Protein AF-A0A328NZY4-F1 (afdb_monomer)

Radius of gyration: 19.34 Å; Cα contacts (8 Å, |Δi|>4): 74; chains: 1; bounding box: 44×26×62 Å

Solvent-accessible surface area (backbone atoms only — not comparable to full-atom values): 6368 Å² total; per-residue (Å²): 131,58,70,69,56,56,51,52,51,55,49,60,72,43,40,68,60,54,51,50,30,53,52,30,41,51,50,15,64,71,37,36,88,82,40,49,67,31,17,49,35,23,33,50,19,21,50,52,44,50,51,48,53,51,52,52,48,45,42,65,72,50,48,48,54,50,47,60,74,65,62,80,60,56,75,67,56,52,51,52,52,51,49,55,51,50,52,54,49,52,52,51,46,50,51,21,50,50,33,41,55,46,18,55,57,59,48,65,75,58,74,72,78,73,81,75,88,125

Nearest PDB structures (foldseek):
  8v8i-assembly1_B  TM=3.513E-01  e=7.727E+00  Homo sapiens

Mean predicted aligned error: 9.44 Å

Foldseek 3Di:
DDLVVVVVVLCVVCVVVLVQLVVLLVVLVVCCVPQVVLSVLSPVLSVLSVVLSVVLCCCVSPVLVVCVVVVPDDPVVSVVVVVVSVVVSVVSNVVSVVSNVVSVVSVVVDDDPPPPDD

pLDDT: mean 77.13, std 8.56, range [43.5, 87.12]

Secondary structure (DSSP, 8-state):
--HHHHHHHHHHHHHHHHHHHHHHHHHHHHHTTT-HHHHHHHHHHHHHHHHHHHHHHHIIIIIHHHHHHTT-S-HHHHHHHHHHHHHHHHHHHHHHHHHHHHHHHHHHTS-PPP----

Sequence (118 aa):
MDASMQILYGLLANAPQMTAAIIGVVLAAVFWRRMPGPALLLLLGSIIEMLVLLASGWYHFVYLPAAVQAREQTTIELARHAAVVGVATSVLQGIAFGMLVWAVVAGRGRQLPAVAGR

Structure (mmCIF, N/CA/C/O backbone):
data_AF-A0A328NZY4-F1
#
_entry.id   AF-A0A328NZY4-F1
#
loop_
_atom_site.group_PDB
_atom_site.id
_atom_site.type_symbol
_atom_site.label_atom_id
_atom_site.label_alt_id
_atom_site.label_comp_id
_atom_site.label_asym_id
_atom_site.label_entity_id
_atom_site.label_seq_id
_atom_site.pdbx_PDB_ins_code
_atom_site.Cartn_x
_atom_site.Cartn_y
_atom_site.Cartn_z
_atom_site.occupancy
_atom_site.B_iso_or_equiv
_atom_site.auth_seq_id
_atom_site.auth_comp_id
_atom_site.auth_asym_id
_atom_site.auth_atom_id
_atom_site.pdbx_PDB_model_num
ATOM 1 N N . MET A 1 1 ? 4.572 14.672 -21.425 1.00 54.16 1 MET A N 1
ATOM 2 C CA . MET A 1 1 ? 3.982 14.765 -20.074 1.00 54.16 1 MET A CA 1
ATOM 3 C C . MET A 1 1 ? 5.137 15.003 -19.131 1.00 54.16 1 MET A C 1
ATOM 5 O O . MET A 1 1 ? 6.023 14.158 -19.092 1.00 54.16 1 MET A O 1
ATOM 9 N N . ASP A 1 2 ? 5.184 16.156 -18.472 1.00 71.19 2 ASP A N 1
ATOM 10 C CA . ASP A 1 2 ? 6.281 16.473 -17.556 1.00 71.19 2 ASP A CA 1
ATOM 11 C C . ASP A 1 2 ? 6.247 15.524 -16.352 1.00 71.19 2 ASP A C 1
ATOM 13 O O . ASP A 1 2 ? 5.169 15.158 -15.875 1.00 71.19 2 ASP A O 1
ATOM 17 N N . ALA A 1 3 ? 7.417 15.098 -15.867 1.00 68.88 3 ALA A N 1
ATOM 18 C CA . ALA A 1 3 ? 7.536 14.149 -14.754 1.00 68.88 3 ALA A CA 1
ATOM 19 C C . ALA A 1 3 ? 6.781 14.622 -13.496 1.00 68.88 3 ALA A C 1
ATOM 21 O O . ALA A 1 3 ? 6.173 13.822 -12.786 1.00 68.88 3 ALA A O 1
ATOM 22 N N . SER A 1 4 ? 6.735 15.938 -13.272 1.00 71.75 4 SER A N 1
ATOM 23 C CA . SER A 1 4 ? 5.946 16.583 -12.218 1.00 71.75 4 SER A CA 1
ATOM 24 C C . SER A 1 4 ? 4.445 16.303 -12.342 1.00 71.75 4 SER A C 1
ATOM 26 O O . SER A 1 4 ? 3.787 16.038 -11.339 1.00 71.75 4 SER A O 1
ATOM 28 N N . MET A 1 5 ? 3.904 16.294 -13.562 1.00 76.00 5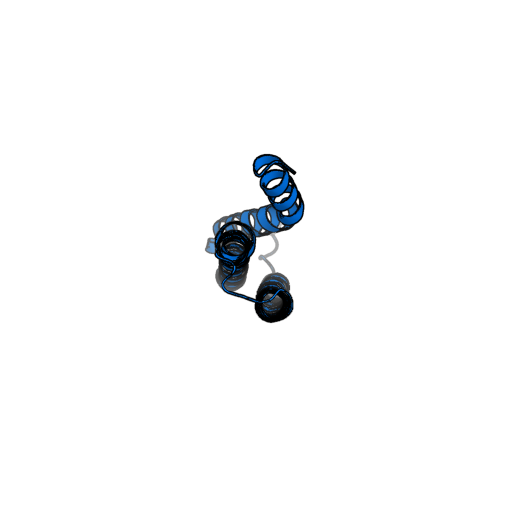 MET A N 1
ATOM 29 C CA . MET A 1 5 ? 2.490 16.031 -13.828 1.00 76.00 5 MET A CA 1
ATOM 30 C C . MET A 1 5 ? 2.140 14.562 -13.551 1.00 76.00 5 MET A C 1
ATOM 32 O O . MET A 1 5 ? 1.113 14.283 -12.939 1.00 76.00 5 MET A O 1
ATOM 36 N N . GLN A 1 6 ? 3.005 13.615 -13.941 1.00 72.56 6 GLN A N 1
ATOM 37 C CA . GLN A 1 6 ? 2.816 12.186 -13.637 1.00 72.56 6 GLN A CA 1
ATOM 38 C C . GLN A 1 6 ? 2.831 11.905 -12.133 1.00 72.56 6 GLN A C 1
ATOM 40 O O . GLN A 1 6 ? 1.981 11.162 -11.642 1.00 72.56 6 GLN A O 1
ATOM 45 N N . ILE A 1 7 ? 3.759 12.526 -11.402 1.00 73.44 7 ILE A N 1
ATOM 46 C CA . ILE A 1 7 ? 3.833 12.414 -9.943 1.00 73.44 7 ILE A CA 1
ATOM 47 C C . ILE A 1 7 ? 2.562 12.989 -9.309 1.00 73.44 7 ILE A C 1
ATOM 49 O O . ILE A 1 7 ? 1.950 12.325 -8.476 1.00 73.44 7 ILE A O 1
ATOM 53 N N . LEU A 1 8 ? 2.114 14.173 -9.744 1.00 78.00 8 LEU A N 1
ATOM 54 C CA . LEU A 1 8 ? 0.906 14.812 -9.217 1.00 78.00 8 LEU A CA 1
ATOM 55 C C . LEU A 1 8 ? -0.343 13.943 -9.432 1.00 78.00 8 LEU A C 1
ATOM 57 O O . LEU A 1 8 ? -1.117 13.747 -8.497 1.00 78.00 8 LEU A O 1
ATOM 61 N N . TYR A 1 9 ? -0.518 13.380 -10.6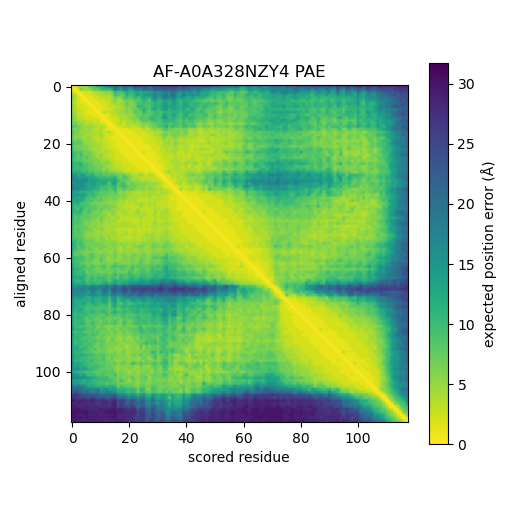32 1.00 80.38 9 TYR A N 1
ATOM 62 C CA . TYR A 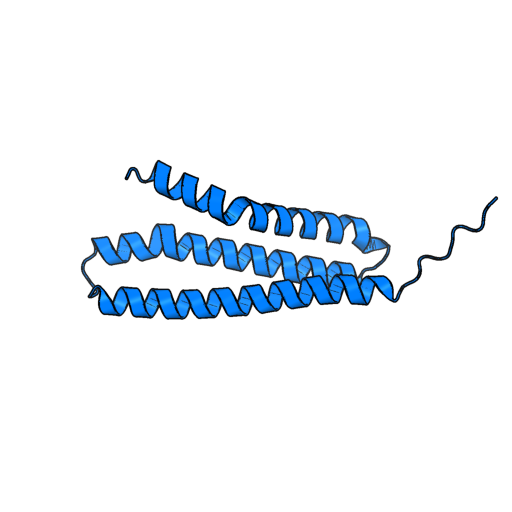1 9 ? -1.643 12.489 -10.930 1.00 80.38 9 TYR A CA 1
ATOM 63 C C . TYR A 1 9 ? -1.590 11.190 -10.129 1.00 80.38 9 TYR A C 1
ATOM 65 O O . TYR A 1 9 ? -2.625 10.745 -9.639 1.00 80.38 9 TYR A O 1
ATOM 73 N N . GLY A 1 10 ? -0.411 10.591 -9.947 1.00 72.00 10 GLY A N 1
ATOM 74 C CA . GLY A 1 10 ? -0.298 9.385 -9.130 1.00 72.00 10 GLY A CA 1
ATOM 75 C C . GLY A 1 10 ? -0.479 9.642 -7.636 1.00 72.00 10 GLY A C 1
ATOM 76 O O . GLY A 1 10 ? -1.059 8.804 -6.949 1.00 72.00 10 GLY A O 1
ATOM 77 N N . LEU A 1 11 ? -0.068 10.808 -7.131 1.00 72.44 11 LEU A N 1
ATOM 78 C CA . LEU A 1 11 ? -0.400 11.246 -5.774 1.00 72.44 11 LEU A CA 1
ATOM 79 C C . LEU A 1 11 ? -1.907 11.4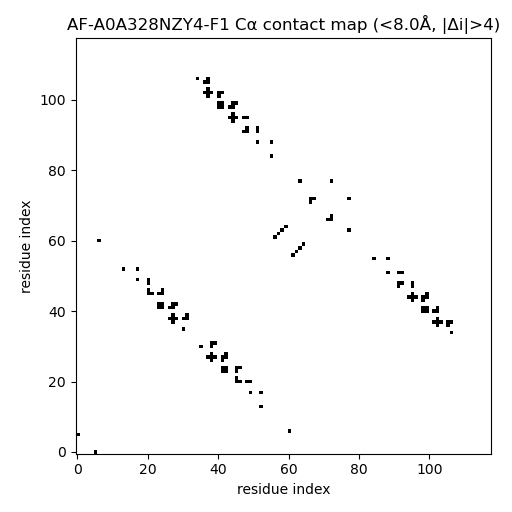46 -5.616 1.00 72.44 11 LEU A C 1
ATOM 81 O O . LEU A 1 11 ? -2.477 10.934 -4.660 1.00 72.44 11 LEU A O 1
ATOM 85 N N . LEU A 1 12 ? -2.564 12.125 -6.562 1.00 81.06 12 LEU A N 1
ATOM 86 C CA . LEU A 1 12 ? -4.016 12.324 -6.526 1.00 81.06 12 LEU A CA 1
ATOM 87 C C . LEU A 1 12 ? -4.784 10.999 -6.590 1.00 81.06 12 LEU A C 1
ATOM 89 O O . LEU A 1 12 ? -5.748 10.819 -5.850 1.00 81.06 12 LEU A O 1
ATOM 93 N N . ALA A 1 13 ? -4.349 10.068 -7.442 1.00 78.25 13 ALA A N 1
ATOM 94 C CA . ALA A 1 13 ? -4.987 8.765 -7.600 1.00 78.25 13 ALA A CA 1
ATOM 95 C C . ALA A 1 13 ? -4.906 7.912 -6.322 1.00 78.25 13 ALA A C 1
ATOM 97 O O . ALA A 1 13 ? -5.851 7.195 -6.005 1.00 78.25 13 ALA A O 1
ATOM 98 N N . ASN A 1 14 ? -3.809 8.022 -5.566 1.00 76.56 14 ASN A N 1
ATOM 99 C CA . ASN A 1 14 ? -3.596 7.267 -4.328 1.00 76.56 14 ASN A CA 1
ATOM 100 C C . ASN A 1 14 ? -3.956 8.053 -3.053 1.00 76.56 14 ASN A C 1
ATOM 102 O O . ASN A 1 14 ? -3.907 7.496 -1.954 1.00 76.56 14 ASN A O 1
ATOM 106 N N . ALA A 1 15 ? -4.340 9.329 -3.173 1.00 80.56 15 ALA A N 1
ATOM 107 C CA . ALA A 1 15 ? -4.629 10.200 -2.036 1.00 80.56 15 ALA A CA 1
ATOM 108 C C . ALA A 1 15 ? -5.707 9.639 -1.090 1.00 80.56 15 ALA A C 1
ATOM 110 O O . ALA A 1 15 ? -5.446 9.607 0.113 1.00 80.56 15 ALA A O 1
ATOM 111 N N . PRO A 1 16 ? -6.863 9.123 -1.565 1.00 80.56 16 PRO A N 1
ATOM 112 C CA . PRO A 1 16 ? -7.890 8.584 -0.671 1.00 80.56 16 PRO A CA 1
ATOM 113 C C . PRO A 1 16 ? -7.371 7.413 0.169 1.00 80.56 16 PRO A C 1
ATOM 115 O O . PRO A 1 16 ? -7.664 7.311 1.360 1.00 80.56 16 PRO A O 1
ATOM 118 N N . GLN A 1 17 ? -6.559 6.554 -0.446 1.00 80.38 17 GLN A N 1
ATOM 119 C CA . GLN A 1 17 ? -6.001 5.369 0.190 1.00 80.38 17 GLN A CA 1
ATOM 120 C C . GLN A 1 17 ? -4.907 5.737 1.202 1.00 80.38 17 GLN A C 1
ATOM 122 O O . GLN A 1 17 ? -4.907 5.229 2.322 1.00 80.38 17 GLN A O 1
ATOM 127 N N . MET A 1 18 ? -4.037 6.700 0.870 1.00 78.06 18 MET A N 1
ATOM 128 C CA . MET A 1 18 ? -3.084 7.269 1.831 1.00 78.06 18 MET A CA 1
ATOM 129 C C . MET A 1 18 ? -3.795 7.903 3.028 1.00 78.06 18 MET A C 1
ATOM 131 O O . MET A 1 18 ? -3.400 7.672 4.170 1.00 78.06 18 MET A O 1
ATOM 135 N N . THR A 1 19 ? -4.855 8.682 2.795 1.00 82.31 19 THR A N 1
ATOM 136 C CA . THR A 1 19 ? -5.637 9.292 3.875 1.00 82.31 19 THR A CA 1
ATOM 137 C C . THR A 1 19 ? -6.268 8.226 4.770 1.00 82.31 19 THR A C 1
ATOM 139 O O . THR A 1 19 ? -6.185 8.342 5.992 1.00 82.31 19 THR A O 1
ATOM 142 N N . ALA A 1 20 ? -6.834 7.163 4.190 1.00 80.88 20 ALA A N 1
ATOM 143 C CA . ALA A 1 20 ? -7.400 6.050 4.947 1.00 80.88 20 ALA A CA 1
ATOM 144 C C . ALA A 1 20 ? -6.349 5.349 5.824 1.00 80.88 20 ALA A C 1
ATOM 146 O O . ALA A 1 20 ? -6.597 5.139 7.013 1.00 80.88 20 ALA A O 1
ATOM 147 N N . ALA A 1 21 ? -5.160 5.066 5.284 1.00 81.62 21 ALA A N 1
ATOM 148 C CA . ALA A 1 21 ? -4.067 4.460 6.045 1.00 81.62 21 ALA A CA 1
ATOM 149 C C . ALA A 1 21 ? -3.596 5.362 7.202 1.00 81.62 21 ALA A C 1
ATOM 151 O O . ALA A 1 21 ? -3.408 4.886 8.321 1.00 81.62 21 ALA A O 1
ATOM 152 N N . ILE A 1 22 ? -3.464 6.677 6.978 1.00 83.81 22 ILE A N 1
ATOM 153 C CA . ILE A 1 22 ? -3.089 7.639 8.032 1.00 83.81 22 ILE A CA 1
ATOM 154 C C . ILE A 1 22 ? -4.149 7.674 9.136 1.00 83.81 22 ILE A C 1
ATOM 156 O O . ILE A 1 22 ? -3.814 7.566 10.317 1.00 83.81 22 ILE A O 1
ATOM 160 N N . ILE A 1 23 ? -5.427 7.795 8.766 1.00 84.94 23 ILE A N 1
ATOM 161 C CA . ILE A 1 23 ? -6.535 7.777 9.727 1.00 84.94 23 ILE A CA 1
ATOM 162 C C . ILE A 1 23 ? -6.520 6.465 10.513 1.00 84.94 23 ILE A C 1
ATOM 164 O O . ILE A 1 23 ? -6.706 6.484 11.729 1.00 84.94 23 ILE A O 1
ATOM 168 N N . GLY A 1 24 ? -6.242 5.342 9.850 1.00 80.50 24 GLY A N 1
ATOM 169 C CA . GLY A 1 24 ? -6.131 4.047 10.499 1.00 80.50 24 GLY A CA 1
ATOM 170 C C . GLY A 1 24 ? -5.045 4.019 11.578 1.00 80.50 24 GLY A C 1
ATOM 171 O O . GLY A 1 24 ? -5.323 3.682 12.729 1.00 80.50 24 GLY A O 1
ATOM 172 N N . VAL A 1 25 ? -3.833 4.484 11.271 1.00 82.25 25 VAL A N 1
ATOM 173 C CA . VAL A 1 25 ? -2.753 4.589 12.270 1.00 82.25 25 VAL A CA 1
ATOM 174 C C . VAL A 1 25 ? -3.157 5.480 13.451 1.00 82.25 25 VAL A C 1
ATOM 176 O O . VAL A 1 25 ? -2.939 5.109 14.608 1.00 82.25 25 VAL A O 1
ATOM 179 N N . VAL A 1 26 ? -3.789 6.628 13.189 1.00 84.88 26 VAL A N 1
ATOM 180 C CA . VAL A 1 26 ? -4.24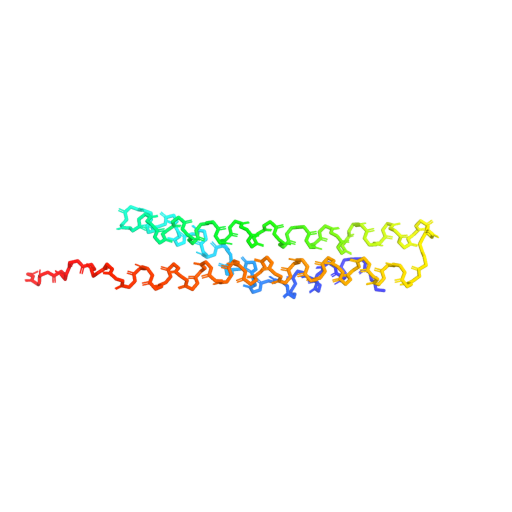4 7.551 14.244 1.00 84.88 26 VAL A CA 1
ATOM 181 C C . VAL A 1 26 ? -5.294 6.891 15.139 1.00 84.88 26 VAL A C 1
ATOM 183 O O . VAL A 1 26 ? -5.180 6.938 16.365 1.00 84.88 26 VAL A O 1
ATOM 186 N N . LEU A 1 27 ? -6.295 6.232 14.553 1.00 79.31 27 LEU A N 1
ATOM 187 C CA . LEU A 1 27 ? -7.333 5.527 15.305 1.00 79.31 27 LEU A CA 1
ATOM 188 C C . LEU A 1 27 ? -6.751 4.368 16.118 1.00 79.31 27 LEU A C 1
ATOM 190 O O . LEU A 1 27 ? -7.128 4.194 17.278 1.00 79.31 27 LEU A O 1
ATOM 194 N N . ALA A 1 28 ? -5.798 3.618 15.562 1.00 82.56 28 ALA A N 1
ATOM 195 C CA . ALA A 1 28 ? -5.093 2.573 16.293 1.00 82.56 28 ALA A CA 1
ATOM 196 C C . ALA A 1 28 ? -4.378 3.139 17.530 1.00 82.56 28 ALA A C 1
ATOM 198 O O . ALA A 1 28 ? -4.516 2.583 18.620 1.00 82.56 28 ALA A O 1
ATOM 199 N N . ALA A 1 29 ? -3.691 4.278 17.400 1.00 82.69 29 ALA A N 1
ATOM 200 C CA . ALA A 1 29 ? -3.018 4.936 18.518 1.00 82.69 29 ALA A CA 1
ATOM 201 C C . ALA A 1 29 ? -4.006 5.439 19.590 1.00 82.69 29 ALA A C 1
ATOM 203 O O . ALA A 1 29 ? -3.791 5.220 20.784 1.00 82.69 29 ALA A O 1
ATOM 204 N N . VAL A 1 30 ? -5.120 6.060 19.183 1.00 84.44 30 VAL A N 1
ATOM 205 C CA . VAL A 1 30 ? -6.144 6.585 20.107 1.00 84.44 30 VAL A CA 1
ATOM 206 C C . VAL A 1 30 ? -6.847 5.459 20.869 1.00 84.44 30 VAL A C 1
ATOM 208 O O . VAL A 1 30 ? -7.034 5.541 22.087 1.00 84.44 30 VAL A O 1
ATOM 211 N N . PHE A 1 31 ? -7.229 4.384 20.177 1.00 79.69 31 PHE A N 1
ATOM 212 C CA . PHE A 1 31 ? -7.966 3.271 20.775 1.00 79.69 31 PHE A CA 1
ATOM 213 C C . PHE A 1 31 ? -7.070 2.200 21.408 1.00 79.69 31 PHE A C 1
ATOM 215 O O . PHE A 1 31 ? -7.600 1.281 22.040 1.00 79.69 31 PHE A O 1
ATOM 222 N N . TRP A 1 32 ? -5.740 2.346 21.346 1.00 79.94 32 TRP A N 1
ATOM 223 C CA . TRP A 1 32 ? -4.776 1.376 21.879 1.00 79.94 32 TRP A CA 1
ATOM 224 C C . TRP A 1 32 ? -5.039 1.011 23.344 1.00 79.94 32 TRP A C 1
ATOM 226 O O . TRP A 1 32 ? -5.025 -0.160 23.718 1.00 79.94 32 TRP A O 1
ATOM 236 N N . ARG A 1 33 ? -5.350 2.013 24.181 1.00 79.25 33 ARG A N 1
ATOM 237 C CA . ARG A 1 33 ? -5.597 1.811 25.621 1.00 79.25 33 ARG A CA 1
ATOM 238 C C . ARG A 1 33 ? -6.949 1.163 25.926 1.00 79.25 33 ARG A C 1
ATOM 240 O O . ARG A 1 33 ? -7.099 0.576 26.991 1.00 79.25 33 ARG A O 1
ATOM 247 N N . ARG A 1 34 ? -7.937 1.289 25.03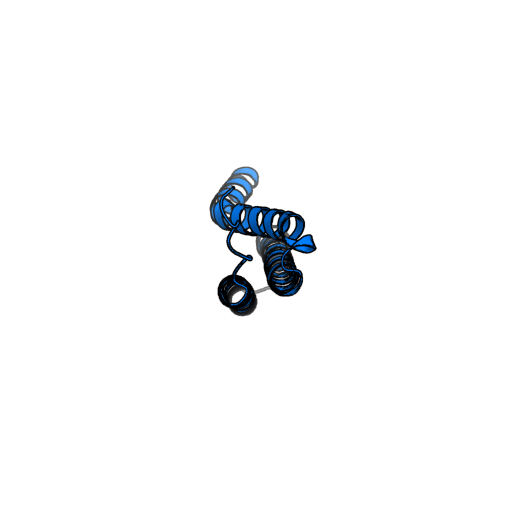3 1.00 75.81 34 ARG A N 1
ATOM 248 C CA . ARG A 1 34 ? -9.305 0.780 25.249 1.00 75.81 34 ARG A CA 1
ATOM 249 C C . ARG A 1 34 ? -9.513 -0.600 24.624 1.00 75.81 34 ARG A C 1
ATOM 251 O O . ARG A 1 34 ? -10.214 -1.426 25.197 1.00 75.81 34 ARG A O 1
ATOM 258 N N . MET A 1 35 ? -8.925 -0.851 23.454 1.00 77.94 35 MET A N 1
ATOM 259 C CA . MET A 1 35 ? -9.134 -2.067 22.664 1.00 77.94 35 MET A CA 1
ATOM 260 C C . MET A 1 35 ? -7.842 -2.469 21.926 1.00 77.94 35 MET A C 1
ATOM 262 O O . MET A 1 35 ? -7.751 -2.280 20.712 1.00 77.94 35 MET A O 1
ATOM 266 N N . PRO A 1 36 ? -6.844 -3.055 22.619 1.00 77.69 36 PRO A N 1
ATOM 267 C CA . PRO A 1 36 ? -5.524 -3.317 22.036 1.00 77.69 36 PRO A CA 1
ATOM 268 C C . PRO A 1 36 ? -5.550 -4.330 20.880 1.00 77.69 36 PRO A C 1
ATOM 270 O O . PRO A 1 36 ? -4.774 -4.199 19.945 1.00 77.69 36 PRO A O 1
ATOM 273 N N . GLY A 1 37 ? -6.464 -5.309 20.895 1.00 80.69 37 GLY A N 1
ATOM 274 C CA . GLY A 1 37 ? -6.590 -6.299 19.813 1.00 80.69 37 GLY A CA 1
ATOM 275 C C . GLY A 1 37 ? -7.015 -5.676 18.473 1.00 80.69 37 GLY A C 1
ATOM 276 O O . GLY A 1 37 ? -6.260 -5.755 17.505 1.00 80.69 37 GLY A O 1
ATOM 277 N N . PRO A 1 38 ? -8.186 -5.012 18.409 1.00 79.44 38 PRO A N 1
ATOM 278 C CA . PRO A 1 38 ? -8.614 -4.267 17.226 1.00 79.44 38 PRO A CA 1
ATOM 279 C C . PRO A 1 38 ? -7.610 -3.192 16.807 1.00 79.44 38 PRO A C 1
ATOM 281 O O . PRO A 1 38 ? -7.338 -3.055 15.621 1.00 79.44 38 PRO A O 1
ATOM 284 N N . ALA A 1 39 ? -7.018 -2.472 17.766 1.00 78.88 39 ALA A N 1
ATOM 285 C CA . ALA A 1 39 ? -6.019 -1.447 17.481 1.00 78.88 39 ALA A CA 1
ATOM 286 C C . ALA A 1 39 ? -4.758 -2.022 16.815 1.00 78.88 39 ALA A C 1
ATOM 288 O O . ALA A 1 39 ? -4.247 -1.422 15.876 1.00 78.88 39 ALA A O 1
ATOM 289 N N . LEU A 1 40 ? -4.287 -3.199 17.237 1.00 82.00 40 LEU A N 1
ATOM 290 C CA . LEU A 1 40 ? -3.123 -3.859 16.642 1.00 82.00 40 LEU A CA 1
ATOM 291 C C . LEU A 1 40 ? -3.396 -4.348 15.213 1.00 82.00 40 LEU A C 1
ATOM 293 O O . LEU A 1 40 ? -2.554 -4.165 14.339 1.00 82.00 40 LEU A O 1
ATOM 297 N N . LEU A 1 41 ? -4.581 -4.907 14.953 1.00 80.12 41 LEU A N 1
ATO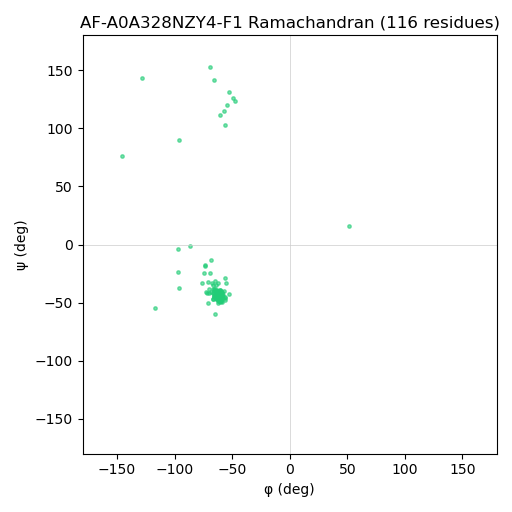M 298 C CA . LEU A 1 41 ? -5.005 -5.296 13.600 1.00 80.12 41 LEU A CA 1
ATOM 299 C C . LEU A 1 41 ? -5.097 -4.089 12.664 1.00 80.12 41 LEU A C 1
ATOM 301 O O . LEU A 1 41 ? -4.663 -4.150 11.518 1.00 80.12 41 LEU A O 1
ATOM 305 N N . LEU A 1 42 ? -5.638 -2.985 13.174 1.00 82.62 42 LEU A N 1
ATOM 306 C CA . LEU A 1 42 ? -5.816 -1.749 12.427 1.00 82.62 42 LEU A CA 1
ATOM 307 C C . LEU A 1 42 ? -4.463 -1.072 12.149 1.00 82.62 42 LEU A C 1
ATOM 309 O O . LEU A 1 42 ? -4.229 -0.606 11.035 1.00 82.62 42 LEU A O 1
ATOM 313 N N . LEU A 1 43 ? -3.535 -1.112 13.112 1.00 84.00 43 LEU A N 1
ATOM 314 C CA . LEU A 1 43 ? -2.149 -0.674 12.938 1.00 84.00 43 LEU A CA 1
ATOM 315 C C . LEU A 1 43 ? -1.422 -1.519 11.881 1.00 84.00 43 LEU A C 1
ATOM 317 O O . LEU A 1 43 ? -0.838 -0.960 10.959 1.00 84.00 43 LEU A O 1
ATOM 321 N N . LEU A 1 44 ? -1.480 -2.852 11.987 1.00 84.44 44 LEU A N 1
ATOM 322 C CA . LEU A 1 44 ? -0.836 -3.762 11.035 1.00 84.44 44 LEU A CA 1
ATOM 323 C C . LEU A 1 44 ? -1.394 -3.589 9.623 1.00 84.44 44 LEU A C 1
ATOM 325 O O . LEU A 1 44 ? -0.611 -3.446 8.689 1.00 84.44 44 LEU A O 1
ATOM 329 N N . GLY A 1 45 ? -2.721 -3.535 9.472 1.00 80.38 45 GLY A N 1
ATOM 330 C CA . GLY A 1 45 ? -3.365 -3.289 8.182 1.00 80.38 45 GLY A CA 1
ATOM 331 C C . GLY A 1 45 ? -2.909 -1.968 7.563 1.00 80.38 45 GLY A C 1
ATOM 332 O O . GLY A 1 45 ? -2.485 -1.945 6.411 1.00 80.38 45 GLY A O 1
ATOM 333 N N . SER A 1 46 ? -2.881 -0.894 8.357 1.00 83.44 46 SER A N 1
ATOM 334 C CA . SER A 1 46 ? -2.449 0.430 7.888 1.00 83.44 46 SER A CA 1
ATOM 335 C C . SER A 1 46 ? -0.960 0.477 7.517 1.00 83.44 46 SER A C 1
ATOM 337 O O . SER A 1 46 ? -0.590 1.118 6.535 1.00 83.44 46 SER A O 1
ATOM 339 N N . ILE A 1 47 ? -0.096 -0.213 8.272 1.00 86.44 47 ILE A N 1
ATOM 340 C CA . ILE A 1 47 ? 1.341 -0.316 7.969 1.00 86.44 47 ILE A CA 1
ATOM 341 C C . ILE A 1 47 ? 1.562 -1.106 6.679 1.00 86.44 47 ILE A C 1
ATOM 343 O O . ILE A 1 47 ? 2.324 -0.665 5.822 1.00 86.44 47 ILE A O 1
ATOM 347 N N . ILE A 1 48 ? 0.896 -2.254 6.522 1.00 85.69 48 ILE A N 1
ATOM 348 C CA . ILE A 1 48 ? 0.977 -3.061 5.299 1.00 85.69 48 ILE A CA 1
ATOM 349 C C . ILE A 1 48 ? 0.524 -2.223 4.104 1.00 85.69 48 ILE A C 1
ATOM 351 O O . ILE A 1 48 ? 1.217 -2.180 3.093 1.00 85.69 48 ILE A O 1
ATOM 355 N N . GLU A 1 49 ? -0.584 -1.499 4.231 1.00 82.69 49 GLU A N 1
ATOM 356 C CA . GLU A 1 49 ? -1.102 -0.646 3.166 1.00 82.69 49 GLU A CA 1
ATOM 357 C C . GLU A 1 49 ? -0.137 0.489 2.796 1.00 82.69 49 GLU A C 1
ATOM 359 O O . GLU A 1 49 ? 0.120 0.711 1.612 1.00 82.69 49 GLU A O 1
ATOM 364 N N . MET A 1 50 ? 0.497 1.137 3.780 1.00 83.50 50 MET A N 1
ATOM 365 C CA . MET A 1 50 ? 1.568 2.106 3.517 1.00 83.50 50 MET A CA 1
ATOM 366 C C . MET A 1 50 ? 2.758 1.480 2.786 1.00 83.50 50 MET A C 1
ATOM 368 O O . MET A 1 50 ? 3.244 2.060 1.816 1.00 83.50 50 MET A O 1
ATOM 372 N N . LEU A 1 51 ? 3.225 0.305 3.218 1.00 85.75 51 LEU A N 1
ATOM 373 C CA . LEU A 1 51 ? 4.341 -0.392 2.570 1.00 85.75 51 LEU A CA 1
ATOM 374 C C . LEU A 1 51 ? 4.007 -0.769 1.126 1.00 85.75 51 LEU A C 1
ATOM 376 O O . LEU A 1 51 ? 4.850 -0.625 0.244 1.00 85.75 51 LEU A O 1
ATOM 380 N N . VAL A 1 52 ? 2.775 -1.205 0.871 1.00 84.88 52 VAL A N 1
ATOM 381 C CA . VAL A 1 52 ? 2.295 -1.540 -0.472 1.00 84.88 52 VAL A CA 1
ATOM 382 C C . VAL A 1 52 ? 2.240 -0.301 -1.362 1.00 84.88 52 VAL A C 1
ATOM 384 O O . VAL A 1 52 ? 2.700 -0.355 -2.502 1.00 84.88 52 VAL A O 1
ATOM 387 N N . LEU A 1 53 ? 1.736 0.824 -0.847 1.00 84.31 53 LEU A N 1
ATOM 388 C CA . LEU A 1 53 ? 1.712 2.098 -1.572 1.00 84.31 53 LEU A CA 1
ATOM 389 C C . LEU A 1 53 ? 3.128 2.592 -1.893 1.00 84.31 53 LEU A C 1
ATOM 391 O O . LEU A 1 53 ? 3.395 2.987 -3.027 1.00 84.31 53 LEU A O 1
ATOM 395 N N . LEU A 1 54 ? 4.050 2.513 -0.930 1.00 84.81 54 LEU A N 1
ATOM 396 C CA . LEU A 1 54 ? 5.461 2.867 -1.115 1.00 84.81 54 LEU A CA 1
ATOM 397 C C . LEU A 1 54 ? 6.142 1.973 -2.158 1.00 84.81 54 LEU A C 1
ATOM 399 O O . LEU A 1 54 ? 6.802 2.482 -3.061 1.00 84.81 54 LEU A O 1
ATOM 403 N N . ALA A 1 55 ? 5.954 0.654 -2.069 1.00 83.69 55 ALA A N 1
ATOM 404 C CA . ALA A 1 55 ? 6.532 -0.305 -3.007 1.00 83.69 55 ALA A CA 1
ATOM 405 C C . ALA A 1 55 ? 5.973 -0.126 -4.427 1.00 83.69 55 ALA A C 1
ATOM 407 O O . ALA A 1 55 ? 6.733 -0.106 -5.395 1.00 83.69 55 ALA A O 1
ATOM 408 N N . SER A 1 56 ? 4.655 0.056 -4.553 1.00 79.75 56 SER A N 1
ATOM 409 C CA . SER A 1 56 ? 3.999 0.306 -5.839 1.00 79.75 56 SER A CA 1
ATOM 410 C C . SER A 1 56 ? 4.443 1.637 -6.448 1.00 79.75 56 SER A C 1
ATOM 412 O O . SER A 1 56 ? 4.772 1.691 -7.635 1.00 79.75 56 SER A O 1
ATOM 414 N N . GLY A 1 57 ? 4.531 2.693 -5.633 1.00 80.62 57 GLY A N 1
ATOM 415 C CA . GLY A 1 57 ? 5.040 3.996 -6.051 1.00 80.62 57 GLY A CA 1
ATOM 416 C C . GLY A 1 57 ? 6.486 3.913 -6.533 1.00 80.62 57 GLY A C 1
ATOM 417 O O . GLY A 1 57 ? 6.791 4.349 -7.640 1.00 80.62 57 GLY A O 1
ATOM 418 N N . TRP A 1 58 ? 7.372 3.281 -5.762 1.00 83.81 58 TRP A N 1
ATOM 419 C CA . TRP A 1 58 ? 8.761 3.062 -6.172 1.00 83.81 58 TRP A CA 1
ATOM 420 C C . TRP A 1 58 ? 8.859 2.310 -7.505 1.00 83.81 58 TRP A C 1
ATOM 422 O O . TRP A 1 58 ? 9.600 2.717 -8.402 1.00 83.81 58 TRP A O 1
ATOM 432 N N . TYR A 1 59 ? 8.075 1.241 -7.668 1.00 81.38 59 TYR A N 1
ATOM 433 C CA . TYR A 1 59 ? 8.070 0.458 -8.898 1.00 81.38 59 TYR A CA 1
ATOM 434 C C . TYR A 1 59 ? 7.641 1.297 -10.112 1.00 81.38 59 TYR A C 1
ATOM 436 O O . TYR A 1 59 ? 8.339 1.306 -11.123 1.00 81.38 59 TYR A O 1
ATOM 444 N N . HIS A 1 60 ? 6.543 2.049 -10.008 1.00 79.31 60 HIS A N 1
ATOM 445 C CA . HIS A 1 60 ? 5.997 2.818 -11.131 1.00 79.31 60 HIS A CA 1
ATOM 446 C C . HIS A 1 60 ? 6.777 4.099 -11.447 1.00 79.31 60 HIS A C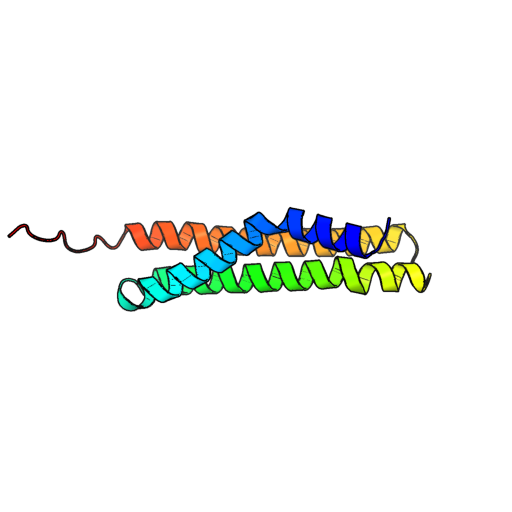 1
ATOM 448 O O . HIS A 1 60 ? 6.858 4.479 -12.613 1.00 79.31 60 HIS A O 1
ATOM 454 N N . PHE A 1 61 ? 7.352 4.763 -10.440 1.00 76.31 61 PHE A N 1
ATOM 455 C CA . PHE A 1 61 ? 8.023 6.056 -10.618 1.00 76.31 61 PHE A CA 1
ATOM 456 C C . PHE A 1 61 ? 9.539 5.968 -10.777 1.00 76.31 61 PHE A C 1
ATOM 458 O O . PHE A 1 61 ? 10.128 6.885 -11.342 1.00 76.31 61 PHE A O 1
ATOM 465 N N . VAL A 1 62 ? 10.179 4.900 -10.293 1.00 80.75 62 VAL A N 1
ATOM 466 C CA . VAL A 1 62 ? 11.645 4.766 -10.325 1.00 80.75 62 VAL A CA 1
ATOM 467 C C . VAL A 1 62 ? 12.067 3.588 -11.189 1.00 80.75 62 VAL A C 1
ATOM 469 O O . VAL A 1 62 ? 12.827 3.766 -12.138 1.00 80.75 62 VAL A O 1
ATOM 472 N N . TYR A 1 63 ? 11.549 2.391 -10.903 1.00 79.81 63 TYR A N 1
ATOM 473 C CA . TYR A 1 63 ? 11.989 1.178 -11.593 1.00 79.81 63 TYR A CA 1
ATOM 474 C C . TYR A 1 63 ? 11.508 1.121 -13.049 1.00 79.81 63 TYR A C 1
ATOM 476 O O . TYR A 1 63 ? 12.318 0.927 -13.953 1.00 79.81 63 TYR A O 1
ATOM 484 N N . LEU A 1 64 ? 10.209 1.334 -13.292 1.00 77.56 64 LEU A N 1
ATOM 485 C CA . LEU A 1 64 ? 9.625 1.257 -14.633 1.00 77.56 64 LEU A CA 1
ATOM 486 C C . LEU A 1 64 ? 10.276 2.259 -15.607 1.00 77.56 64 LEU A C 1
ATOM 488 O O . LEU A 1 64 ? 10.690 1.840 -16.687 1.00 77.56 64 LEU A O 1
ATOM 492 N N . PRO A 1 65 ? 10.437 3.554 -15.260 1.00 77.50 65 PRO A N 1
ATOM 493 C CA . PRO A 1 65 ? 11.058 4.522 -16.162 1.00 77.50 65 PRO A CA 1
ATOM 494 C C . PRO A 1 65 ? 12.533 4.213 -16.432 1.00 77.50 65 PRO A C 1
ATOM 496 O O . PRO A 1 65 ? 12.972 4.351 -17.573 1.00 77.50 65 PRO A O 1
ATOM 499 N N . ALA A 1 66 ? 13.282 3.750 -15.424 1.00 79.75 66 ALA A N 1
ATOM 500 C CA . ALA A 1 66 ? 14.678 3.347 -15.588 1.00 79.75 66 ALA A CA 1
ATOM 501 C C . ALA A 1 66 ? 14.817 2.131 -16.520 1.00 79.75 66 ALA A C 1
ATOM 503 O O . ALA A 1 66 ? 15.655 2.143 -17.419 1.00 79.75 66 ALA A O 1
ATOM 504 N N . ALA A 1 67 ? 13.950 1.123 -16.372 1.00 77.31 67 ALA A N 1
ATOM 505 C CA . ALA A 1 67 ? 13.934 -0.063 -17.230 1.00 77.31 67 ALA A CA 1
ATOM 506 C C . ALA A 1 67 ? 13.569 0.272 -18.690 1.00 77.31 67 ALA A C 1
ATOM 508 O O . ALA A 1 67 ? 14.168 -0.264 -19.622 1.00 77.31 67 ALA A O 1
ATOM 509 N N . VAL A 1 68 ? 12.633 1.209 -18.906 1.00 78.75 68 VAL A N 1
ATOM 510 C CA . VAL A 1 68 ? 12.295 1.714 -20.251 1.00 78.75 68 VAL A CA 1
ATOM 511 C C . VAL A 1 68 ? 13.468 2.479 -20.868 1.00 78.75 68 VAL A C 1
ATOM 513 O O . VAL A 1 68 ? 13.786 2.277 -22.041 1.00 78.75 68 VAL A O 1
ATOM 516 N N . GLN A 1 69 ? 14.117 3.360 -20.099 1.00 79.12 69 GLN A N 1
ATOM 517 C CA . GLN A 1 69 ? 15.241 4.170 -20.579 1.00 79.12 69 GLN A CA 1
ATOM 518 C C . GLN A 1 69 ? 16.476 3.326 -20.906 1.00 79.12 69 GLN A C 1
ATOM 520 O O . GLN A 1 69 ? 17.162 3.619 -21.884 1.00 79.12 69 GLN A O 1
ATOM 525 N N . ALA A 1 70 ? 16.721 2.258 -20.146 1.00 76.88 70 ALA A N 1
ATOM 526 C CA . ALA A 1 70 ? 17.829 1.338 -20.380 1.00 76.88 70 ALA A CA 1
ATOM 527 C C . ALA A 1 70 ? 17.670 0.500 -21.668 1.00 76.88 70 ALA A C 1
ATOM 529 O O . ALA A 1 70 ? 18.638 -0.108 -22.113 1.00 76.88 70 ALA A O 1
ATOM 530 N N . ARG A 1 71 ? 16.477 0.467 -22.296 1.00 66.81 71 ARG A N 1
ATOM 531 C CA . ARG A 1 71 ? 16.136 -0.389 -23.460 1.00 66.81 71 ARG A CA 1
ATOM 532 C C . ARG A 1 71 ? 16.454 -1.883 -23.271 1.00 66.81 71 ARG A C 1
ATOM 534 O O . ARG A 1 71 ? 16.471 -2.628 -24.247 1.00 66.81 71 ARG A O 1
ATOM 541 N N . GLU A 1 72 ? 16.678 -2.333 -22.040 1.00 62.22 72 GLU A N 1
ATOM 542 C CA . GLU A 1 72 ? 17.103 -3.706 -21.750 1.00 62.22 72 GLU A CA 1
ATOM 543 C C . GLU A 1 72 ? 15.975 -4.732 -21.924 1.00 62.22 72 GLU A C 1
ATOM 545 O O . GLU A 1 72 ? 16.249 -5.920 -22.061 1.00 62.22 72 GLU A O 1
ATOM 550 N N . GLN A 1 73 ? 14.711 -4.293 -21.955 1.00 64.44 73 GLN A N 1
ATOM 551 C CA . GLN A 1 73 ? 13.550 -5.181 -21.982 1.00 64.44 73 GLN A CA 1
ATOM 552 C C . GLN A 1 73 ? 12.575 -4.842 -23.110 1.00 64.44 73 GLN A C 1
ATOM 554 O O . GLN A 1 73 ? 12.313 -3.679 -23.429 1.00 64.44 73 GLN A O 1
ATOM 559 N N . THR A 1 74 ? 11.992 -5.883 -23.703 1.00 75.31 74 THR A N 1
ATOM 560 C CA . THR A 1 74 ? 10.905 -5.721 -24.677 1.00 75.31 74 THR A CA 1
ATOM 561 C C . THR A 1 74 ? 9.636 -5.219 -23.981 1.00 75.31 74 THR A C 1
ATOM 563 O O . THR A 1 74 ? 9.391 -5.506 -22.808 1.00 75.31 74 THR A O 1
ATOM 566 N N . THR A 1 75 ? 8.771 -4.500 -24.704 1.00 74.06 75 THR A N 1
ATOM 567 C CA . THR A 1 75 ? 7.506 -3.963 -24.159 1.00 74.06 75 THR A CA 1
ATOM 568 C C . THR A 1 75 ? 6.612 -5.056 -23.554 1.00 74.06 75 THR A C 1
ATOM 570 O O . THR A 1 75 ? 5.871 -4.805 -22.606 1.00 74.06 75 THR A O 1
ATOM 573 N N . ILE A 1 76 ? 6.716 -6.285 -24.072 1.00 79.94 76 ILE A N 1
ATOM 574 C CA . ILE A 1 76 ? 5.977 -7.463 -23.601 1.00 79.94 76 ILE A CA 1
ATOM 575 C C . ILE A 1 76 ? 6.505 -7.942 -22.241 1.00 79.94 76 ILE A C 1
ATOM 577 O O . ILE A 1 76 ? 5.711 -8.272 -21.358 1.00 79.94 76 ILE A O 1
ATOM 581 N N . GLU A 1 77 ? 7.823 -7.952 -22.035 1.00 78.81 77 GLU A N 1
ATOM 582 C CA . GLU A 1 77 ? 8.411 -8.318 -20.741 1.00 78.81 77 GLU A CA 1
ATOM 583 C C . GLU A 1 77 ? 8.077 -7.297 -19.657 1.00 78.81 77 GLU A C 1
ATOM 585 O O . GLU A 1 77 ? 7.681 -7.682 -18.555 1.00 78.81 77 GLU A O 1
ATOM 590 N N . LEU A 1 78 ? 8.128 -6.004 -19.990 1.00 78.00 78 LEU A N 1
ATOM 591 C CA . LEU A 1 78 ? 7.724 -4.945 -19.067 1.00 78.00 78 LEU A CA 1
ATOM 592 C C . LEU A 1 78 ? 6.265 -5.099 -18.624 1.00 78.00 78 LEU A C 1
ATOM 594 O O . LEU A 1 78 ? 5.960 -4.997 -17.437 1.00 78.00 78 LEU A O 1
ATOM 598 N N . ALA A 1 79 ? 5.365 -5.389 -19.570 1.00 79.38 79 ALA A N 1
ATOM 599 C CA . ALA A 1 79 ? 3.954 -5.615 -19.276 1.00 79.38 79 ALA A CA 1
ATOM 600 C C . ALA A 1 79 ? 3.746 -6.840 -18.372 1.00 79.38 79 ALA A C 1
ATOM 602 O O . ALA A 1 79 ? 2.931 -6.797 -17.450 1.00 79.38 79 ALA A O 1
ATOM 603 N N . ARG A 1 80 ? 4.511 -7.919 -18.585 1.00 84.50 80 ARG A N 1
ATOM 604 C CA . ARG A 1 80 ? 4.463 -9.115 -17.734 1.00 84.50 80 ARG A CA 1
ATOM 605 C C . ARG A 1 80 ? 4.928 -8.812 -16.310 1.00 84.50 80 ARG A C 1
ATOM 607 O O . ARG A 1 80 ? 4.268 -9.235 -15.362 1.00 84.50 80 ARG A O 1
ATOM 614 N N . HIS A 1 81 ? 6.022 -8.069 -16.147 1.00 79.25 81 HIS A N 1
ATOM 615 C CA . HIS A 1 81 ? 6.500 -7.655 -14.827 1.00 79.25 81 HIS A CA 1
ATOM 616 C C . HIS A 1 81 ? 5.490 -6.749 -14.119 1.00 79.25 81 HIS A C 1
ATOM 618 O O . HIS A 1 81 ? 5.149 -7.011 -12.965 1.00 79.25 81 HIS A O 1
ATOM 624 N N . ALA A 1 82 ? 4.941 -5.758 -14.824 1.00 80.25 82 ALA A N 1
ATOM 625 C CA . ALA A 1 82 ? 3.917 -4.875 -14.281 1.00 80.25 82 ALA A CA 1
ATOM 626 C C . ALA A 1 82 ? 2.651 -5.644 -13.869 1.00 80.25 82 ALA A C 1
ATOM 628 O O . ALA A 1 82 ? 2.087 -5.365 -12.815 1.00 80.25 82 ALA A O 1
ATOM 629 N N . ALA A 1 83 ? 2.234 -6.654 -14.640 1.00 83.50 83 ALA A N 1
ATOM 630 C CA . ALA A 1 83 ? 1.091 -7.498 -14.297 1.00 83.50 83 ALA A CA 1
ATOM 631 C C . ALA A 1 83 ? 1.337 -8.328 -13.027 1.00 83.50 83 ALA A C 1
ATOM 633 O O . ALA A 1 83 ? 0.470 -8.387 -12.159 1.00 83.50 83 ALA A O 1
ATOM 634 N N . VAL A 1 84 ? 2.521 -8.936 -12.880 1.00 85.62 84 VAL A N 1
ATOM 635 C CA . VAL A 1 84 ? 2.878 -9.703 -11.672 1.00 85.62 84 VAL A CA 1
ATOM 636 C C . VAL A 1 84 ? 2.920 -8.798 -10.442 1.00 85.62 84 VAL A C 1
ATOM 638 O O . VAL A 1 84 ? 2.360 -9.154 -9.405 1.00 85.62 84 VAL A O 1
ATOM 641 N N . VAL A 1 85 ? 3.536 -7.618 -10.563 1.00 81.62 85 VAL A N 1
ATOM 642 C CA . VAL A 1 85 ? 3.560 -6.624 -9.481 1.00 81.62 85 VAL A CA 1
ATOM 643 C C . VAL A 1 85 ? 2.144 -6.166 -9.152 1.00 81.62 85 VAL A C 1
ATOM 645 O O . VAL A 1 85 ? 1.776 -6.171 -7.984 1.00 81.62 85 VAL A O 1
ATOM 648 N N . GLY A 1 86 ? 1.321 -5.873 -10.160 1.00 82.56 86 GLY A N 1
ATOM 649 C CA . GLY A 1 86 ? -0.079 -5.494 -9.980 1.00 82.56 86 GLY A CA 1
ATOM 650 C C . GLY A 1 86 ? -0.878 -6.546 -9.211 1.00 82.56 86 GLY A C 1
ATOM 651 O O . GLY A 1 86 ? -1.534 -6.214 -8.228 1.00 82.56 86 GLY A O 1
ATOM 652 N N . VAL A 1 87 ? -0.761 -7.825 -9.583 1.00 87.12 87 VAL A N 1
ATOM 653 C CA . VAL A 1 87 ? -1.416 -8.932 -8.865 1.00 87.12 87 VAL A CA 1
ATOM 654 C C . VAL A 1 87 ? -0.923 -9.022 -7.420 1.00 87.12 87 VAL A C 1
ATOM 656 O O . VAL A 1 87 ? -1.739 -9.126 -6.505 1.00 87.12 87 VAL A O 1
ATOM 659 N N . ALA A 1 88 ? 0.390 -8.939 -7.188 1.00 85.12 88 ALA A N 1
ATOM 660 C CA . ALA A 1 88 ? 0.954 -8.976 -5.839 1.00 85.12 88 ALA A CA 1
ATOM 661 C C . ALA A 1 88 ? 0.452 -7.806 -4.973 1.00 85.12 88 ALA A C 1
ATOM 663 O O . ALA A 1 88 ? 0.041 -8.009 -3.829 1.00 85.12 88 ALA A O 1
ATOM 664 N N . THR A 1 89 ? 0.423 -6.592 -5.532 1.00 82.38 89 THR A N 1
ATOM 665 C CA . THR A 1 89 ? -0.124 -5.392 -4.888 1.00 82.38 89 THR A CA 1
ATOM 666 C C . THR A 1 89 ? -1.603 -5.576 -4.552 1.00 82.38 89 THR A C 1
ATOM 668 O O . THR A 1 89 ? -1.991 -5.316 -3.416 1.00 82.38 89 THR A O 1
ATOM 671 N N . SER A 1 90 ? -2.422 -6.082 -5.480 1.00 82.56 90 SER A N 1
ATOM 672 C CA . SER A 1 90 ? -3.852 -6.316 -5.241 1.00 82.56 90 SER A CA 1
ATOM 673 C C . SER A 1 90 ? -4.109 -7.354 -4.149 1.00 82.56 90 SER A C 1
ATOM 675 O O . SER A 1 90 ? -4.998 -7.160 -3.323 1.00 82.56 90 SER A O 1
ATOM 677 N N . VAL A 1 91 ? -3.322 -8.435 -4.096 1.00 87.06 91 VAL A N 1
ATOM 678 C CA . VAL A 1 91 ? -3.436 -9.444 -3.030 1.00 87.06 91 VAL A CA 1
ATOM 679 C C . VAL A 1 91 ? -3.104 -8.833 -1.670 1.00 87.06 91 VAL A C 1
ATOM 681 O O . VAL A 1 91 ? -3.856 -9.016 -0.714 1.00 87.06 91 VAL A O 1
ATOM 684 N N . LEU A 1 92 ? -2.015 -8.064 -1.581 1.00 83.69 92 LEU A N 1
ATOM 685 C CA . LEU A 1 92 ? -1.620 -7.400 -0.338 1.00 83.69 92 LEU A CA 1
ATOM 686 C C . LEU A 1 92 ? -2.650 -6.356 0.113 1.00 83.69 92 LEU A C 1
ATOM 688 O O . LEU A 1 92 ? -2.981 -6.308 1.296 1.00 83.69 92 LEU A O 1
ATOM 692 N N . GLN A 1 93 ? -3.204 -5.575 -0.818 1.00 80.44 93 GLN A N 1
ATOM 693 C CA . GLN A 1 93 ? -4.310 -4.658 -0.531 1.00 80.44 93 GLN A CA 1
ATOM 694 C C . GLN A 1 93 ? -5.543 -5.415 -0.032 1.00 80.44 93 GLN A C 1
ATOM 696 O O . GLN A 1 93 ? -6.147 -5.009 0.954 1.00 80.44 93 GLN A O 1
ATOM 701 N N . GLY A 1 94 ? -5.889 -6.548 -0.649 1.00 80.94 94 GLY A N 1
ATOM 702 C CA . GLY A 1 94 ? -6.989 -7.398 -0.193 1.00 80.94 94 GLY A CA 1
ATOM 703 C C . GLY A 1 94 ? -6.795 -7.900 1.241 1.00 80.94 94 GLY A C 1
ATOM 704 O O . GLY A 1 94 ? -7.732 -7.864 2.038 1.00 80.94 94 GLY A O 1
ATOM 705 N N . ILE A 1 95 ? -5.572 -8.305 1.601 1.00 82.62 95 ILE A N 1
ATOM 706 C CA . ILE A 1 95 ? -5.224 -8.705 2.974 1.00 82.62 95 ILE A CA 1
ATOM 707 C C . ILE A 1 95 ? -5.348 -7.515 3.933 1.00 82.62 95 ILE A C 1
ATOM 709 O O . ILE A 1 95 ? -5.947 -7.664 4.999 1.00 82.62 95 ILE A O 1
ATOM 713 N N . ALA A 1 96 ? -4.834 -6.340 3.558 1.00 76.88 96 ALA A N 1
ATOM 714 C CA . ALA A 1 96 ? -4.937 -5.126 4.367 1.00 76.88 96 ALA A CA 1
ATOM 715 C C . ALA A 1 96 ? -6.405 -4.742 4.618 1.00 76.88 96 ALA A C 1
ATOM 717 O O . ALA A 1 96 ? -6.816 -4.596 5.771 1.00 76.88 96 ALA A O 1
ATOM 718 N N . PHE A 1 97 ? -7.233 -4.708 3.570 1.00 78.19 97 PHE A N 1
ATOM 719 C CA . PHE A 1 97 ? -8.674 -4.485 3.689 1.00 78.19 97 PHE A CA 1
ATOM 720 C C . PHE A 1 97 ? -9.356 -5.541 4.562 1.00 78.19 97 PHE A C 1
ATOM 722 O O . PHE A 1 97 ? -10.166 -5.194 5.422 1.00 78.19 97 PHE A O 1
ATOM 729 N N . GLY A 1 98 ? -9.009 -6.819 4.397 1.00 80.75 98 GLY A N 1
ATOM 730 C CA . GLY A 1 98 ? -9.515 -7.902 5.237 1.00 80.75 98 GLY A CA 1
ATOM 731 C C . GLY A 1 98 ? -9.188 -7.693 6.718 1.00 80.75 98 GLY A C 1
ATOM 732 O O . GLY A 1 98 ? -10.070 -7.829 7.566 1.00 80.75 98 GLY A O 1
ATOM 733 N N . MET A 1 99 ? -7.955 -7.284 7.033 1.00 76.31 99 MET A N 1
ATOM 734 C CA . MET A 1 99 ? -7.535 -6.944 8.396 1.00 76.31 99 MET A CA 1
ATOM 735 C C . MET A 1 99 ? -8.296 -5.739 8.957 1.00 76.31 99 MET A C 1
ATOM 737 O O . MET A 1 99 ? -8.716 -5.777 10.113 1.00 76.31 99 MET A O 1
ATOM 741 N N . LEU A 1 100 ? -8.520 -4.696 8.152 1.00 77.00 100 LEU A N 1
ATOM 742 C CA . LEU A 1 100 ? -9.288 -3.516 8.559 1.00 77.00 100 LEU A CA 1
ATOM 743 C C . LEU A 1 100 ? -10.756 -3.867 8.844 1.00 77.00 100 LEU A C 1
ATOM 745 O O . LEU A 1 100 ? -11.292 -3.491 9.889 1.00 77.00 100 LEU A O 1
ATOM 749 N N . VAL A 1 101 ? -11.400 -4.644 7.968 1.00 80.31 101 VAL A N 1
ATOM 750 C CA . VAL A 1 101 ? -12.774 -5.134 8.178 1.00 80.31 101 VAL A CA 1
ATOM 751 C C . VAL A 1 101 ? -12.844 -6.000 9.435 1.00 80.31 101 VAL A C 1
ATOM 753 O O . VAL A 1 101 ? -13.740 -5.823 10.267 1.00 80.31 101 VAL A O 1
ATOM 756 N N . TRP A 1 102 ? -11.873 -6.896 9.616 1.00 78.31 102 TRP A N 1
ATOM 757 C CA . TRP A 1 102 ? -11.787 -7.744 10.799 1.00 78.31 102 TRP A CA 1
ATOM 758 C C . TRP A 1 102 ? -11.591 -6.928 12.080 1.00 78.31 102 TRP A C 1
ATOM 760 O O . TRP A 1 102 ? -12.241 -7.213 13.082 1.00 78.31 102 TRP A O 1
ATOM 770 N N . ALA A 1 103 ? -10.780 -5.867 12.053 1.00 75.44 103 ALA A N 1
ATOM 771 C CA . ALA A 1 103 ? -10.598 -4.963 13.187 1.00 75.44 103 ALA A CA 1
ATOM 772 C C . ALA A 1 103 ? -11.921 -4.300 13.612 1.00 75.44 103 ALA A C 1
ATOM 774 O O . ALA A 1 103 ? -12.223 -4.237 14.805 1.00 75.44 103 ALA A O 1
ATOM 775 N N . VAL A 1 104 ? -12.752 -3.874 12.653 1.00 75.94 104 VAL A N 1
ATOM 776 C CA . VAL A 1 104 ? -14.081 -3.302 12.936 1.00 75.94 104 VAL A CA 1
ATOM 777 C C . VAL A 1 104 ? -15.020 -4.345 13.548 1.00 75.94 104 VAL A C 1
ATOM 779 O O . VAL A 1 104 ? -15.749 -4.050 14.497 1.00 75.94 104 VAL A O 1
ATOM 782 N N . VAL A 1 105 ? -15.025 -5.574 13.028 1.00 79.88 105 VAL A N 1
ATOM 783 C CA . VAL A 1 105 ? -15.855 -6.665 13.568 1.00 79.88 105 VAL A CA 1
ATOM 784 C C . VAL A 1 105 ? -15.393 -7.063 14.973 1.00 79.88 105 VAL A C 1
ATOM 786 O O . VAL A 1 105 ? -16.212 -7.127 15.889 1.00 79.88 105 VAL A O 1
ATOM 789 N N . ALA A 1 106 ? -14.088 -7.238 15.179 1.00 76.88 106 ALA A N 1
ATOM 790 C CA . ALA A 1 106 ? -13.497 -7.561 16.475 1.00 76.88 106 ALA A CA 1
ATOM 791 C C . ALA A 1 106 ? -13.731 -6.455 17.520 1.00 76.88 106 ALA A C 1
ATOM 793 O O . ALA A 1 106 ? -13.918 -6.747 18.701 1.00 76.88 106 ALA A O 1
ATOM 794 N N . GLY A 1 107 ? -13.766 -5.187 17.096 1.00 67.19 107 GLY A N 1
ATOM 795 C CA . GLY A 1 107 ? -14.102 -4.051 17.956 1.00 67.19 107 GLY A CA 1
ATOM 796 C C . GLY A 1 107 ? -15.560 -4.043 18.422 1.00 67.19 107 GLY A C 1
ATOM 797 O O . GLY A 1 107 ? -15.829 -3.665 19.559 1.00 67.19 107 GLY A O 1
ATOM 798 N N . ARG A 1 108 ? -16.503 -4.523 17.598 1.00 66.94 108 ARG A N 1
ATOM 799 C CA . ARG A 1 108 ? -17.939 -4.569 17.939 1.00 66.94 108 ARG A CA 1
ATOM 800 C C . ARG A 1 108 ? -18.292 -5.585 19.032 1.00 66.94 108 ARG A C 1
ATOM 802 O O . ARG A 1 108 ? -19.288 -5.397 19.721 1.00 66.94 108 ARG A O 1
ATOM 809 N N . GLY A 1 109 ? -17.484 -6.632 19.219 1.00 61.59 109 GLY A N 1
ATOM 810 C CA . GLY A 1 109 ? -17.715 -7.655 20.250 1.00 61.59 109 GLY A CA 1
ATOM 811 C C . GLY A 1 109 ? -17.421 -7.194 21.684 1.00 61.59 109 GLY A C 1
ATOM 812 O O . GLY A 1 109 ? -17.913 -7.792 22.637 1.00 61.59 109 GLY A O 1
ATOM 813 N N . ARG A 1 110 ? -16.647 -6.114 21.862 1.00 60.25 110 ARG A N 1
ATOM 814 C CA . ARG A 1 110 ? -16.391 -5.492 23.168 1.00 60.25 110 ARG A CA 1
ATOM 815 C C . ARG A 1 110 ? -17.362 -4.330 23.358 1.00 60.25 110 ARG A C 1
ATOM 817 O O . ARG A 1 110 ? -17.061 -3.195 23.000 1.00 60.25 110 ARG A O 1
ATOM 824 N N . GLN A 1 111 ? -18.531 -4.609 23.932 1.00 54.97 111 GLN A N 1
ATOM 825 C CA . GLN A 1 111 ? -19.399 -3.554 24.451 1.00 54.97 111 GLN A CA 1
ATOM 826 C C . GLN A 1 111 ? -18.599 -2.741 25.478 1.00 54.97 111 GLN A C 1
ATOM 828 O O . GLN A 1 111 ? -18.177 -3.268 26.508 1.00 54.97 111 GLN A O 1
ATOM 833 N N . LEU A 1 112 ? -18.344 -1.465 25.178 1.00 56.91 112 LEU A N 1
ATOM 834 C CA . LEU A 1 112 ? -17.927 -0.501 26.194 1.00 56.91 112 LEU A CA 1
ATOM 835 C C . LEU A 1 112 ? -18.974 -0.572 27.316 1.00 56.91 112 LEU A C 1
ATOM 837 O O . LEU A 1 112 ? -20.164 -0.547 26.988 1.00 56.91 112 LEU A O 1
ATOM 841 N N . PRO A 1 113 ? -18.583 -0.696 28.599 1.00 49.91 113 PRO A N 1
ATOM 842 C CA . PRO A 1 113 ? -19.555 -0.674 29.679 1.00 49.91 113 PRO A CA 1
ATOM 843 C C . PRO A 1 113 ? -20.365 0.608 29.519 1.00 49.91 113 PRO A C 1
ATOM 845 O O . PRO A 1 113 ? -19.791 1.699 29.456 1.00 49.91 113 PRO A O 1
ATOM 848 N N . ALA A 1 114 ? -21.680 0.448 29.343 1.00 55.44 114 ALA A N 1
ATOM 849 C CA . ALA A 1 114 ? -22.606 1.557 29.233 1.00 55.44 114 ALA A CA 1
ATOM 850 C C . ALA A 1 114 ? -22.290 2.515 30.379 1.00 55.44 114 ALA A C 1
ATOM 852 O O . ALA A 1 114 ? -22.236 2.090 31.535 1.00 55.44 114 ALA A O 1
ATOM 853 N N . VAL A 1 115 ? -22.005 3.776 30.053 1.00 57.56 115 VAL A N 1
ATOM 854 C CA . VAL A 1 115 ? -21.897 4.829 31.059 1.00 57.56 115 VAL A CA 1
ATOM 855 C C . VAL A 1 115 ? -23.225 4.804 31.803 1.00 57.56 115 VAL A C 1
ATOM 857 O O . VAL A 1 115 ? -24.253 5.203 31.261 1.00 57.56 115 VAL A O 1
ATOM 860 N N . ALA A 1 116 ? -23.214 4.221 33.002 1.00 52.31 116 ALA A N 1
ATOM 861 C CA . ALA A 1 116 ? -24.351 4.231 33.893 1.00 52.31 116 ALA A CA 1
ATOM 862 C C . ALA A 1 116 ? -24.625 5.701 34.185 1.00 52.31 116 ALA A C 1
ATOM 864 O O . ALA A 1 116 ? -23.783 6.378 34.776 1.00 52.31 116 ALA A O 1
ATOM 865 N N . GLY A 1 117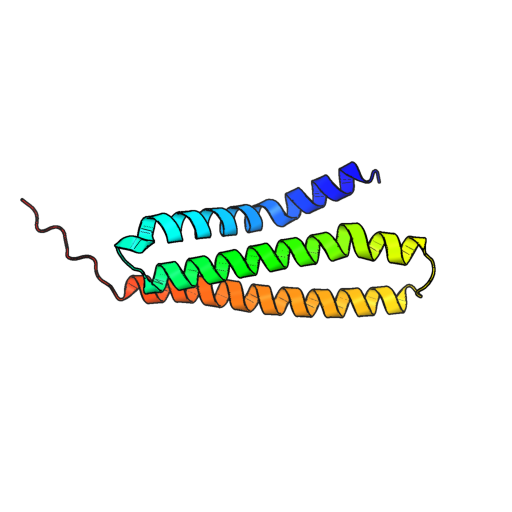 ? -25.757 6.192 33.683 1.00 57.41 117 GLY A N 1
ATOM 866 C CA . GLY A 1 117 ? -26.199 7.551 33.931 1.00 57.41 117 GLY A CA 1
ATOM 867 C C . GLY A 1 117 ? -26.130 7.860 35.423 1.00 57.41 117 GLY A C 1
ATOM 868 O O . GLY A 1 117 ? -26.681 7.123 36.243 1.00 57.41 117 GLY A O 1
ATOM 869 N N . ARG A 1 118 ? -25.429 8.940 35.748 1.00 43.50 118 ARG A N 1
ATOM 870 C CA . ARG A 1 118 ? -25.617 9.739 36.953 1.00 43.50 118 ARG A CA 1
ATOM 871 C C . ARG A 1 118 ? -25.414 11.191 36.577 1.00 43.50 118 ARG A C 1
ATOM 873 O O . ARG A 1 118 ? -24.397 11.466 35.903 1.00 43.50 118 ARG A O 1
#

Organism: NCBI:txid1379159